Protein AF-A0A0M2GUP8-F1 (afdb_monomer)

Radius of gyration: 15.59 Å; Cα contacts (8 Å, |Δi|>4): 95; chains: 1; bounding box: 38×29×34 Å

pLDDT: mean 94.64, std 4.49, range [75.88, 98.5]

Mean predicted aligned error: 3.41 Å

Solvent-accessible surface area (backbone atoms only — not comparable to full-atom values): 4656 Å² total; per-residue (Å²): 103,69,51,73,48,36,59,73,47,31,62,44,69,71,35,52,77,69,74,43,77,61,75,34,54,62,72,70,21,47,59,25,54,53,52,60,74,72,61,75,79,75,66,74,47,35,25,54,27,83,38,85,49,81,72,66,71,66,80,73,36,67,65,58,51,48,52,49,52,57,51,51,58,50,65,78,71,109

Organism: NCBI:txid284040

Foldseek 3Di:
DEEEDQAPQEPDPVSVVVVHDRDHHPVSSVQQVVQCVPPCPDDPFYYYNVDTDDDPPLVVDPVSVVVVVVVVVVVVVD

Structure (mmCIF, N/CA/C/O backbone):
data_AF-A0A0M2GUP8-F1
#
_entry.id   AF-A0A0M2GUP8-F1
#
loop_
_atom_site.group_PDB
_atom_site.id
_atom_site.type_symbol
_atom_site.label_atom_id
_atom_site.label_alt_id
_atom_site.label_comp_id
_atom_site.label_asym_id
_atom_site.label_entity_id
_atom_site.label_seq_id
_atom_site.pdbx_PDB_ins_code
_atom_site.Cartn_x
_atom_site.Cartn_y
_atom_site.Cartn_z
_atom_site.occupancy
_atom_site.B_iso_or_equiv
_atom_site.auth_seq_id
_atom_site.auth_comp_id
_atom_site.auth_asym_id
_atom_site.auth_atom_id
_atom_site.pdbx_PDB_model_num
ATOM 1 N N . MET A 1 1 ? -2.719 -3.654 11.637 1.00 87.81 1 MET A N 1
ATOM 2 C CA . MET A 1 1 ? -2.695 -3.898 10.176 1.00 87.81 1 MET A CA 1
ATOM 3 C C . MET A 1 1 ? -1.418 -3.306 9.594 1.00 87.81 1 MET A C 1
ATOM 5 O O . MET A 1 1 ? -0.961 -2.297 10.120 1.00 87.81 1 MET A O 1
ATOM 9 N N . ASN A 1 2 ? -0.863 -3.926 8.553 1.00 93.25 2 ASN A N 1
ATOM 10 C CA . ASN A 1 2 ? 0.228 -3.380 7.739 1.00 93.25 2 ASN A CA 1
ATOM 11 C C . ASN A 1 2 ? -0.273 -3.109 6.314 1.00 93.25 2 ASN A C 1
ATOM 13 O O . ASN A 1 2 ? -1.292 -3.669 5.909 1.00 93.25 2 ASN A O 1
ATOM 17 N N . VAL A 1 3 ? 0.440 -2.267 5.569 1.00 95.38 3 VAL A N 1
ATOM 18 C CA . VAL A 1 3 ? 0.099 -1.869 4.195 1.00 95.38 3 VAL A CA 1
ATOM 19 C C . VAL A 1 3 ? 1.314 -2.074 3.288 1.00 95.38 3 VAL A C 1
ATOM 21 O O . VAL A 1 3 ? 2.450 -1.899 3.726 1.00 95.38 3 VAL A O 1
ATOM 24 N N . LEU A 1 4 ? 1.075 -2.451 2.032 1.00 95.00 4 LEU A N 1
ATOM 25 C CA . LEU A 1 4 ? 2.102 -2.752 1.038 1.00 95.00 4 LEU A CA 1
ATOM 26 C C . LEU A 1 4 ? 1.818 -1.997 -0.263 1.00 95.00 4 LEU A C 1
ATOM 28 O O . LEU A 1 4 ? 0.730 -2.124 -0.823 1.00 95.00 4 LEU A O 1
ATOM 32 N N . HIS A 1 5 ? 2.827 -1.299 -0.775 1.00 95.94 5 HIS A N 1
ATOM 33 C CA . HIS A 1 5 ? 2.958 -0.984 -2.193 1.00 95.94 5 HIS A CA 1
ATOM 34 C C . HIS A 1 5 ? 3.865 -2.041 -2.843 1.00 95.94 5 HIS A C 1
ATOM 36 O O . HIS A 1 5 ? 5.060 -2.056 -2.562 1.00 95.94 5 HIS A O 1
ATOM 42 N N . PRO A 1 6 ? 3.333 -2.981 -3.645 1.00 95.31 6 PRO A N 1
ATOM 43 C CA . PRO A 1 6 ? 4.088 -4.167 -4.060 1.00 95.31 6 PRO A CA 1
ATOM 44 C C . PRO A 1 6 ? 5.124 -3.865 -5.148 1.00 95.31 6 PRO A C 1
ATOM 46 O O . PRO A 1 6 ? 6.257 -4.329 -5.058 1.00 95.31 6 PRO A O 1
ATOM 49 N N . ALA A 1 7 ? 4.725 -3.100 -6.167 1.00 95.88 7 ALA A N 1
ATOM 50 C CA . ALA A 1 7 ? 5.571 -2.585 -7.237 1.00 95.88 7 ALA A CA 1
ATOM 51 C C . ALA A 1 7 ? 4.800 -1.536 -8.058 1.00 95.88 7 ALA A C 1
ATOM 53 O O . ALA A 1 7 ? 3.575 -1.585 -8.198 1.00 95.88 7 ALA A O 1
ATOM 54 N N . THR A 1 8 ? 5.522 -0.581 -8.646 1.00 95.50 8 THR A N 1
ATOM 55 C CA . THR A 1 8 ? 4.917 0.507 -9.428 1.00 95.50 8 THR A CA 1
ATOM 56 C C . THR A 1 8 ? 4.545 0.046 -10.835 1.00 95.50 8 THR A C 1
ATOM 58 O O . THR A 1 8 ? 5.415 -0.396 -11.586 1.00 95.50 8 THR A O 1
ATOM 61 N N . ARG A 1 9 ? 3.277 0.244 -11.229 1.00 96.56 9 ARG A N 1
ATOM 62 C CA . ARG A 1 9 ? 2.751 -0.082 -12.572 1.00 96.56 9 ARG A CA 1
ATOM 63 C C . ARG A 1 9 ? 3.012 -1.540 -12.960 1.00 96.56 9 ARG A C 1
ATOM 65 O O . ARG A 1 9 ? 3.627 -1.817 -13.991 1.00 96.56 9 ARG A O 1
ATOM 72 N N . MET A 1 10 ? 2.573 -2.455 -12.099 1.00 97.19 10 MET A N 1
ATOM 73 C CA . MET A 1 10 ? 2.553 -3.882 -12.420 1.00 97.19 10 MET A CA 1
ATOM 74 C C . MET A 1 10 ? 1.674 -4.160 -13.638 1.00 97.19 10 MET A C 1
ATOM 76 O O . MET A 1 10 ? 0.756 -3.399 -13.938 1.00 97.19 10 MET A O 1
ATOM 80 N N . ASP A 1 11 ? 1.938 -5.277 -14.301 1.00 98.00 11 ASP A N 1
ATOM 81 C CA . ASP A 1 11 ? 1.288 -5.688 -15.536 1.00 98.00 11 ASP A CA 1
ATOM 82 C C . ASP A 1 11 ? -0.161 -6.179 -15.348 1.00 98.00 11 ASP A C 1
ATOM 84 O O . ASP A 1 11 ? -0.503 -7.318 -15.652 1.00 98.00 11 ASP A O 1
ATOM 88 N N . THR A 1 12 ? -1.027 -5.319 -14.809 1.00 97.19 12 THR A N 1
ATOM 89 C CA . THR A 1 12 ? -2.439 -5.596 -14.516 1.00 97.19 12 THR A CA 1
ATOM 90 C C . THR A 1 12 ? -3.364 -4.949 -15.547 1.00 97.19 12 THR A C 1
ATOM 92 O O . THR A 1 12 ? -2.981 -4.008 -16.248 1.00 97.19 12 THR A O 1
ATOM 95 N N . ALA A 1 13 ? -4.610 -5.429 -15.622 1.00 98.06 13 ALA A N 1
ATOM 96 C CA . ALA A 1 13 ? -5.645 -4.809 -16.453 1.00 98.06 13 ALA A CA 1
ATOM 97 C C . ALA A 1 13 ? -5.843 -3.327 -16.088 1.00 98.06 13 ALA A C 1
ATOM 99 O O . ALA A 1 13 ? -5.773 -2.474 -16.963 1.00 98.06 13 ALA A O 1
ATOM 100 N N . MET A 1 14 ? -5.929 -3.011 -14.789 1.00 97.56 14 MET A N 1
ATOM 101 C CA . MET A 1 14 ? -6.070 -1.640 -14.276 1.00 97.56 14 MET A CA 1
ATOM 102 C C . MET A 1 14 ? -4.988 -0.680 -14.802 1.00 97.56 14 MET A C 1
ATOM 104 O O . MET A 1 14 ? -5.290 0.46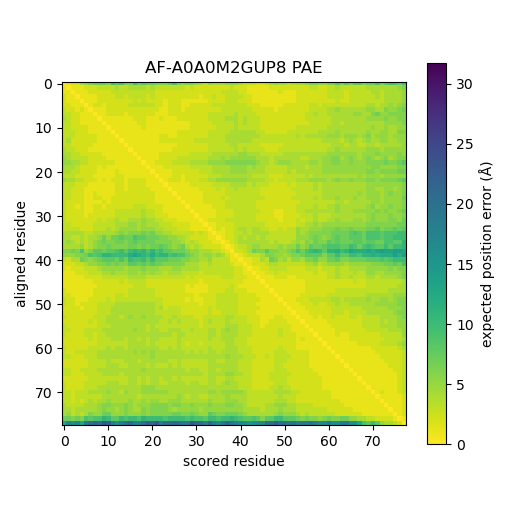1 -15.139 1.00 97.56 14 MET A O 1
ATOM 108 N N . VAL A 1 15 ? -3.725 -1.120 -14.884 1.00 98.06 15 VAL A N 1
ATOM 109 C CA . VAL A 1 15 ? -2.622 -0.278 -15.383 1.00 98.06 15 VAL A CA 1
ATOM 110 C C . VAL A 1 15 ? -2.758 -0.023 -16.883 1.00 98.06 15 VAL A C 1
ATOM 112 O O . VAL A 1 15 ? -2.606 1.119 -17.314 1.00 98.06 15 VAL A O 1
ATOM 115 N N . ARG A 1 16 ? -3.095 -1.057 -17.665 1.00 97.88 16 ARG A N 1
ATOM 116 C CA . ARG A 1 16 ? -3.302 -0.934 -19.116 1.00 97.88 16 ARG A CA 1
ATOM 117 C C . ARG A 1 16 ? -4.523 -0.079 -19.456 1.00 97.88 16 ARG A C 1
ATOM 119 O O . ARG A 1 16 ? -4.417 0.834 -20.267 1.00 97.88 16 ARG A O 1
ATOM 126 N N . GLU A 1 17 ? -5.658 -0.351 -18.821 1.00 98.25 17 GLU A N 1
ATOM 127 C CA . GLU A 1 17 ? -6.922 0.370 -19.030 1.00 98.25 17 GLU A CA 1
ATOM 128 C C . GLU A 1 17 ? -6.839 1.825 -18.553 1.00 98.25 17 GLU A C 1
ATOM 130 O O . GLU A 1 17 ? -7.450 2.706 -19.149 1.00 98.25 17 GLU A O 1
ATOM 135 N N . GLY A 1 18 ? -6.010 2.105 -17.543 1.00 97.06 18 GLY A N 1
ATOM 136 C CA . GLY A 1 18 ? -5.672 3.464 -17.118 1.00 97.06 18 GLY A CA 1
ATOM 137 C C . GLY A 1 18 ? -4.737 4.223 -18.071 1.00 97.06 18 GLY A C 1
ATOM 138 O O . GLY A 1 18 ? -4.348 5.345 -17.753 1.00 97.06 18 GLY A O 1
ATOM 139 N N . GLY A 1 19 ? -4.335 3.633 -19.205 1.00 97.81 19 GLY A N 1
ATOM 140 C CA . GLY A 1 19 ? -3.460 4.263 -20.199 1.00 97.81 19 GLY A CA 1
ATOM 141 C C . GLY A 1 19 ? -1.980 4.317 -19.805 1.00 97.81 19 GLY A C 1
ATOM 142 O O . GLY A 1 19 ? -1.199 5.038 -20.428 1.00 97.81 19 GLY A O 1
ATOM 143 N N . PHE A 1 20 ? -1.564 3.571 -18.778 1.00 98.12 20 PHE A N 1
ATOM 144 C CA . PHE A 1 20 ? -0.171 3.520 -18.348 1.00 98.12 20 PHE A CA 1
ATOM 145 C C . PHE A 1 20 ? 0.567 2.344 -18.984 1.00 98.12 20 PHE A C 1
ATOM 147 O O . PHE A 1 20 ? 0.053 1.231 -19.078 1.00 98.12 20 PHE A O 1
ATOM 154 N N . THR A 1 21 ? 1.832 2.561 -19.342 1.00 97.94 21 THR A N 1
ATOM 155 C CA . THR A 1 21 ? 2.730 1.472 -19.737 1.00 97.94 21 THR A CA 1
ATOM 156 C C . THR A 1 21 ? 3.142 0.657 -18.504 1.00 97.94 21 THR A C 1
ATOM 158 O O . THR A 1 21 ? 3.685 1.241 -17.552 1.00 97.94 21 THR A O 1
ATOM 161 N N . PRO A 1 22 ? 2.929 -0.673 -18.507 1.00 98.12 22 PRO A N 1
ATOM 162 C CA . PRO A 1 22 ? 3.457 -1.562 -17.480 1.00 98.12 22 PRO A CA 1
ATOM 163 C C . PRO A 1 22 ? 4.979 -1.451 -17.363 1.00 98.12 22 PRO A C 1
ATOM 165 O O . PRO A 1 22 ? 5.688 -1.364 -18.365 1.00 98.12 22 PRO A O 1
ATOM 168 N N . ARG A 1 23 ? 5.486 -1.439 -16.128 1.00 97.50 23 ARG A N 1
ATOM 169 C CA . ARG A 1 23 ? 6.929 -1.384 -15.826 1.00 97.50 23 ARG A CA 1
ATOM 170 C C . ARG A 1 23 ? 7.447 -2.622 -15.104 1.00 97.50 23 ARG A C 1
ATOM 172 O O . ARG A 1 23 ? 8.651 -2.843 -15.111 1.00 97.50 23 ARG A O 1
ATOM 179 N N . HIS A 1 24 ? 6.557 -3.384 -14.481 1.00 97.69 24 HIS A N 1
ATOM 180 C CA . HIS A 1 24 ? 6.877 -4.592 -13.730 1.00 97.69 24 HIS A CA 1
ATOM 181 C C . HIS A 1 24 ? 5.876 -5.681 -14.090 1.00 97.69 24 HIS A C 1
ATOM 183 O O . HIS A 1 24 ? 4.719 -5.386 -14.387 1.00 97.69 24 HIS A O 1
ATOM 189 N N . THR A 1 25 ? 6.293 -6.937 -14.030 1.00 97.12 25 THR A N 1
ATOM 190 C CA . THR A 1 25 ? 5.371 -8.072 -14.073 1.00 97.12 25 THR A CA 1
ATOM 191 C C . THR A 1 25 ? 4.561 -8.143 -12.775 1.00 97.12 25 THR A C 1
ATOM 193 O O . THR A 1 25 ? 4.888 -7.505 -11.774 1.00 97.12 25 THR A O 1
ATOM 196 N N . VAL A 1 26 ? 3.497 -8.948 -12.758 1.00 96.06 26 VAL A N 1
ATOM 197 C CA . VAL A 1 26 ? 2.789 -9.263 -11.504 1.00 96.06 26 VAL A CA 1
ATOM 198 C C . VAL A 1 26 ? 3.702 -10.024 -10.531 1.00 96.06 26 VAL A C 1
ATOM 200 O O . VAL A 1 26 ? 3.649 -9.790 -9.324 1.00 96.06 26 VAL A O 1
ATOM 203 N N . ALA A 1 27 ? 4.567 -10.904 -11.048 1.00 96.31 27 ALA A N 1
ATOM 204 C CA . ALA A 1 27 ? 5.478 -11.709 -10.236 1.00 96.31 27 ALA A CA 1
ATOM 205 C C . ALA A 1 27 ? 6.494 -10.852 -9.460 1.00 96.31 27 ALA A C 1
ATOM 207 O O . ALA A 1 27 ? 6.839 -11.199 -8.332 1.00 96.31 27 ALA A O 1
ATOM 208 N N . ASP A 1 28 ? 6.897 -9.701 -10.004 1.00 95.75 28 ASP A N 1
ATOM 209 C CA . ASP A 1 28 ? 7.832 -8.781 -9.341 1.00 95.75 28 ASP A CA 1
ATOM 210 C C . ASP A 1 28 ? 7.284 -8.213 -8.018 1.00 95.75 28 ASP A C 1
ATOM 212 O O . ASP A 1 28 ? 8.058 -7.862 -7.130 1.00 95.75 28 A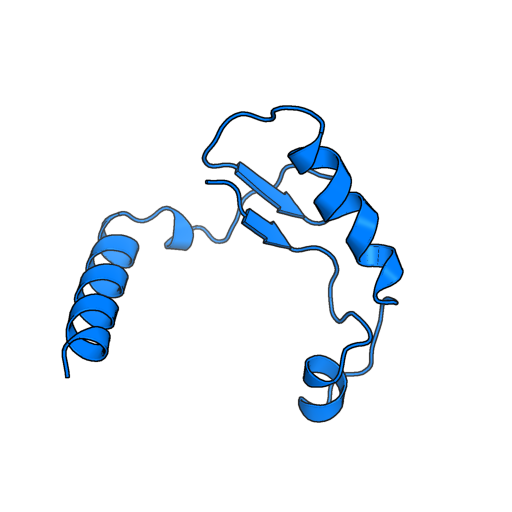SP A O 1
ATOM 216 N N . GLY A 1 29 ? 5.956 -8.153 -7.848 1.00 94.56 29 GLY A N 1
ATOM 217 C CA . GLY A 1 29 ? 5.317 -7.704 -6.606 1.00 94.56 29 GLY A CA 1
ATOM 218 C C . GLY A 1 29 ? 5.210 -8.782 -5.518 1.00 94.56 29 GLY A C 1
ATOM 219 O O . GLY A 1 29 ? 5.021 -8.460 -4.342 1.00 94.56 29 GLY A O 1
ATOM 220 N N . ALA A 1 30 ? 5.347 -10.065 -5.875 1.00 94.56 30 ALA A N 1
ATOM 221 C CA . ALA A 1 30 ? 5.142 -11.183 -4.951 1.00 94.56 30 ALA A CA 1
ATOM 222 C C . ALA A 1 30 ? 6.097 -11.181 -3.736 1.00 94.56 30 ALA A C 1
ATOM 224 O O . ALA A 1 30 ? 5.627 -11.415 -2.617 1.00 94.56 30 ALA A O 1
ATOM 225 N N . PRO A 1 31 ? 7.402 -10.863 -3.874 1.00 93.56 31 PRO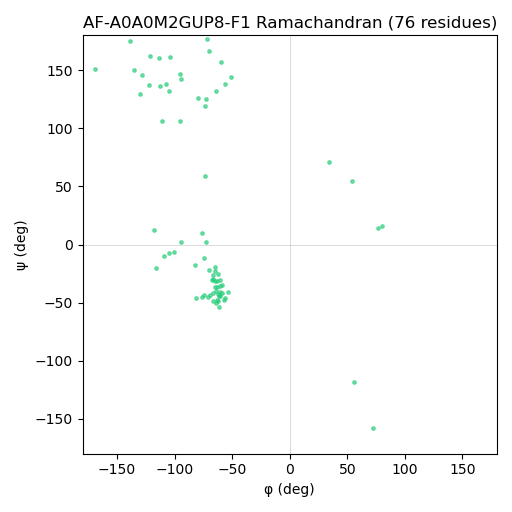 A N 1
ATOM 226 C CA . PRO A 1 31 ? 8.311 -10.815 -2.729 1.00 93.56 31 PRO A CA 1
ATOM 227 C C . PRO A 1 31 ? 7.881 -9.816 -1.646 1.00 93.56 31 PRO A C 1
ATOM 229 O O . PRO A 1 31 ? 8.057 -10.091 -0.457 1.00 93.56 31 PRO A O 1
ATOM 232 N N . GLY A 1 32 ? 7.293 -8.680 -2.043 1.00 92.06 32 GLY A N 1
ATOM 233 C CA . GLY A 1 32 ? 6.798 -7.658 -1.117 1.00 92.06 32 GLY A CA 1
ATOM 234 C C . GLY A 1 32 ? 5.607 -8.122 -0.279 1.00 92.06 32 GLY A C 1
ATOM 235 O O . GLY A 1 32 ? 5.438 -7.672 0.849 1.00 92.06 32 GL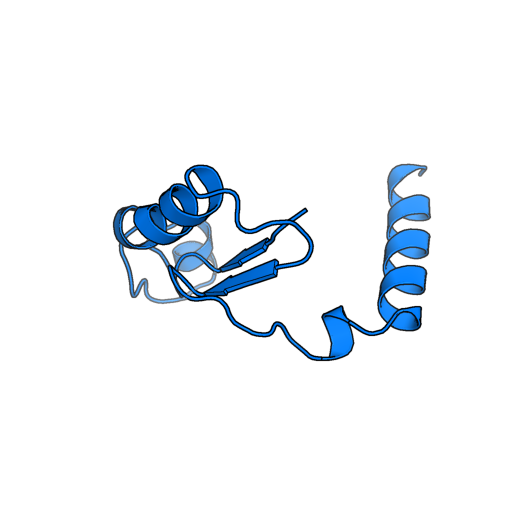Y A O 1
ATOM 236 N N . LEU A 1 33 ? 4.821 -9.076 -0.786 1.00 90.75 33 LEU A N 1
ATOM 237 C CA . LEU A 1 33 ? 3.734 -9.711 -0.040 1.00 90.75 33 LEU A CA 1
ATOM 238 C C . LEU A 1 33 ? 4.248 -10.815 0.892 1.00 90.75 33 LEU A C 1
ATOM 240 O O . LEU A 1 33 ? 3.863 -10.879 2.059 1.00 90.75 33 LEU A O 1
ATOM 244 N N . ILE A 1 34 ? 5.128 -11.681 0.383 1.00 90.38 34 ILE A N 1
ATOM 245 C CA . ILE A 1 34 ? 5.594 -12.874 1.105 1.00 90.38 34 ILE A CA 1
ATOM 246 C C . ILE A 1 34 ? 6.433 -12.489 2.330 1.00 90.38 34 ILE A C 1
ATOM 248 O O . ILE A 1 34 ? 6.276 -13.081 3.400 1.00 90.38 34 ILE A O 1
ATOM 252 N N . ALA A 1 35 ? 7.320 -11.499 2.208 1.00 85.88 35 ALA A N 1
ATOM 253 C CA . ALA A 1 35 ? 8.257 -11.174 3.282 1.00 85.88 35 ALA A CA 1
ATOM 254 C C . ALA A 1 35 ? 7.571 -10.663 4.573 1.00 85.88 35 ALA A C 1
ATOM 256 O O . ALA A 1 35 ? 7.859 -11.223 5.632 1.00 85.88 35 ALA A O 1
ATOM 257 N N . PRO A 1 36 ? 6.652 -9.676 4.548 1.00 82.62 36 PRO A N 1
ATOM 258 C CA . PRO A 1 36 ? 5.938 -9.237 5.750 1.00 82.62 36 PRO A CA 1
ATOM 259 C C . PRO A 1 36 ? 4.980 -10.295 6.306 1.00 82.62 36 PRO A C 1
ATOM 261 O O . PRO A 1 36 ? 4.781 -10.351 7.515 1.00 82.62 36 PRO A O 1
ATOM 264 N N . ALA A 1 37 ? 4.403 -11.142 5.448 1.00 83.69 37 ALA A N 1
ATOM 265 C CA . ALA A 1 37 ? 3.468 -12.186 5.868 1.00 83.69 37 ALA A CA 1
ATOM 266 C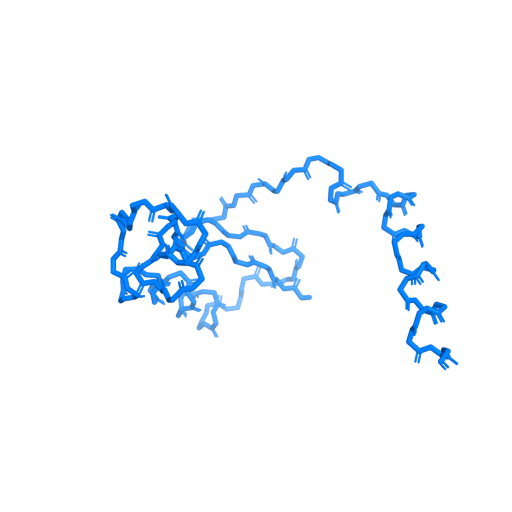 C . ALA A 1 37 ? 4.144 -13.329 6.647 1.00 83.69 37 ALA A C 1
ATOM 268 O O . ALA A 1 37 ? 3.478 -14.038 7.394 1.00 83.69 37 ALA A O 1
ATOM 269 N N . THR A 1 38 ? 5.457 -13.510 6.480 1.00 86.62 38 THR A N 1
ATOM 270 C CA . THR A 1 38 ? 6.207 -14.646 7.044 1.00 86.62 38 THR A CA 1
ATOM 271 C C . THR A 1 38 ? 7.153 -14.271 8.187 1.00 86.62 38 THR A C 1
ATOM 273 O O . THR A 1 38 ? 7.692 -15.165 8.832 1.00 86.62 38 THR A O 1
ATOM 276 N N . ARG A 1 39 ? 7.381 -12.975 8.451 1.00 82.88 39 ARG A N 1
ATOM 277 C CA . ARG A 1 39 ? 8.441 -12.496 9.366 1.00 82.88 39 ARG A CA 1
ATOM 278 C C . ARG A 1 39 ? 7.965 -11.717 10.599 1.00 82.88 39 ARG A C 1
ATOM 280 O O . ARG A 1 39 ? 8.797 -11.082 11.231 1.00 82.88 39 ARG A O 1
ATOM 287 N N . ASP A 1 40 ? 6.667 -11.737 10.908 1.00 84.44 40 ASP A N 1
ATOM 288 C CA . ASP A 1 40 ? 6.023 -10.967 11.995 1.00 84.44 40 ASP A CA 1
ATOM 289 C C . ASP A 1 40 ? 6.648 -9.570 12.247 1.00 84.44 40 ASP A C 1
ATOM 291 O O . ASP A 1 40 ? 7.328 -9.330 13.246 1.00 84.44 40 ASP A O 1
ATOM 295 N N . PRO A 1 41 ? 6.452 -8.607 11.330 1.00 86.06 41 PRO A N 1
ATOM 296 C CA . PRO A 1 41 ? 7.054 -7.278 11.436 1.00 86.06 41 PRO A CA 1
ATOM 297 C C . PRO A 1 41 ? 6.364 -6.359 12.468 1.00 86.06 41 PRO A C 1
ATOM 299 O O . PRO A 1 41 ? 6.612 -5.147 12.475 1.00 86.06 41 PRO A O 1
ATOM 302 N N . GLY A 1 42 ? 5.457 -6.891 13.294 1.00 90.50 42 GLY A N 1
ATOM 303 C CA . GLY A 1 42 ? 4.541 -6.107 14.116 1.00 90.50 42 GLY A CA 1
ATOM 304 C C . GLY A 1 42 ? 3.439 -5.433 13.291 1.00 90.50 42 GLY A C 1
ATOM 305 O O . GLY A 1 42 ? 3.104 -5.863 12.186 1.00 90.50 42 GLY A O 1
ATOM 306 N N . THR A 1 43 ? 2.844 -4.360 13.828 1.00 91.50 43 THR A N 1
ATOM 307 C CA . THR A 1 43 ? 1.693 -3.674 13.208 1.00 91.50 43 THR A CA 1
ATOM 308 C C . THR A 1 43 ? 1.964 -2.199 12.898 1.00 91.50 43 THR A C 1
ATOM 310 O O . THR A 1 43 ? 2.884 -1.600 13.450 1.00 91.50 43 THR A O 1
ATOM 313 N N . GLY A 1 44 ? 1.151 -1.602 12.018 1.00 92.19 44 GLY A N 1
ATOM 314 C CA . GLY A 1 44 ? 1.218 -0.177 11.679 1.00 92.19 44 GLY A CA 1
ATOM 315 C C . GLY A 1 44 ? 2.321 0.172 10.678 1.00 92.19 44 GLY A C 1
ATOM 316 O O . GLY A 1 44 ? 2.694 1.336 10.559 1.00 92.19 44 GLY A O 1
ATOM 317 N N . ARG A 1 45 ? 2.871 -0.824 9.977 1.00 93.62 45 ARG A N 1
ATOM 318 C CA . ARG A 1 45 ? 3.998 -0.654 9.053 1.00 93.62 45 ARG A CA 1
ATOM 319 C C . ARG A 1 45 ? 3.522 -0.473 7.615 1.00 93.62 45 ARG A C 1
ATOM 321 O O . ARG A 1 45 ? 2.527 -1.071 7.202 1.00 93.62 45 ARG A O 1
ATOM 328 N N . TYR A 1 46 ? 4.279 0.319 6.864 1.00 95.75 46 TYR A N 1
ATOM 329 C CA . TYR A 1 46 ? 4.153 0.475 5.420 1.00 95.75 46 TYR A CA 1
ATOM 330 C C . TYR A 1 46 ? 5.399 -0.097 4.740 1.00 95.75 46 TYR A C 1
ATOM 33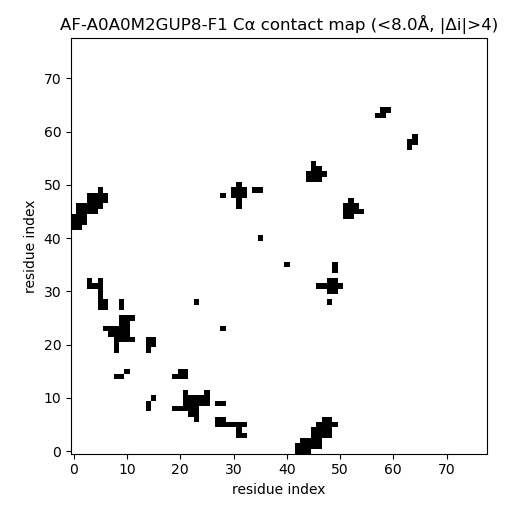2 O O . TYR A 1 46 ? 6.522 0.126 5.205 1.00 95.75 46 TYR A O 1
ATOM 340 N N . PHE A 1 47 ? 5.196 -0.846 3.661 1.00 95.56 47 PHE A N 1
ATOM 341 C CA . PHE A 1 47 ? 6.266 -1.444 2.871 1.00 95.56 47 PHE A CA 1
ATOM 342 C C . PHE A 1 47 ? 6.189 -0.978 1.421 1.00 95.56 47 PHE A C 1
ATOM 344 O O . PHE A 1 47 ? 5.106 -0.952 0.842 1.00 95.56 47 PHE A O 1
ATOM 351 N N . ASP A 1 48 ? 7.344 -0.651 0.847 1.00 95.50 48 ASP A N 1
ATOM 352 C CA . ASP A 1 48 ? 7.532 -0.441 -0.589 1.00 95.50 48 ASP A CA 1
ATOM 353 C C . ASP A 1 48 ? 8.394 -1.594 -1.123 1.00 95.50 48 ASP A C 1
ATOM 355 O O . ASP A 1 48 ? 9.579 -1.738 -0.785 1.00 95.50 48 ASP A O 1
ATOM 359 N N . GLY A 1 49 ? 7.748 -2.504 -1.849 1.00 94.12 49 GLY A N 1
ATOM 360 C CA . GLY A 1 49 ? 8.270 -3.826 -2.159 1.00 94.12 49 GLY A CA 1
ATOM 361 C C . GLY A 1 49 ? 8.630 -4.584 -0.880 1.00 94.12 49 GLY A C 1
ATOM 362 O O . GL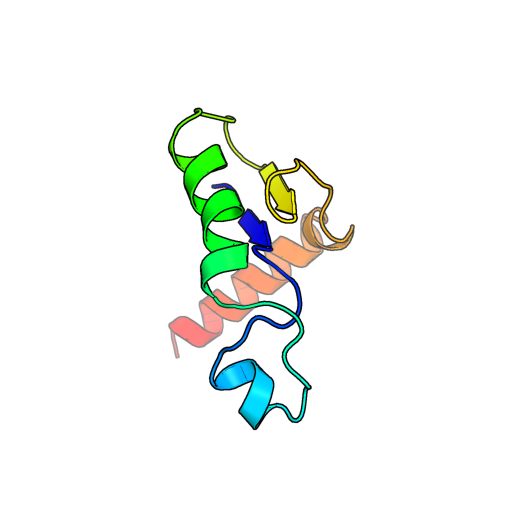Y A 1 49 ? 7.789 -4.865 -0.031 1.00 94.12 49 GLY A O 1
ATOM 363 N N . THR A 1 50 ? 9.907 -4.926 -0.730 1.00 92.88 50 THR A N 1
ATOM 364 C CA . THR A 1 50 ? 10.431 -5.679 0.422 1.00 92.88 50 THR A CA 1
ATOM 365 C C . THR A 1 50 ? 10.990 -4.795 1.538 1.00 92.88 50 THR A C 1
ATOM 367 O O . THR A 1 50 ? 11.507 -5.317 2.528 1.00 92.88 50 THR A O 1
ATOM 370 N N . ARG A 1 51 ? 10.925 -3.464 1.401 1.00 93.06 51 ARG A N 1
ATOM 371 C CA . ARG A 1 51 ? 11.546 -2.519 2.339 1.00 93.06 51 ARG A CA 1
ATOM 372 C C . ARG A 1 51 ? 10.500 -1.822 3.191 1.00 93.06 51 ARG A C 1
ATOM 374 O O . ARG A 1 51 ? 9.476 -1.381 2.681 1.00 93.06 51 ARG A O 1
ATOM 381 N N . ALA A 1 52 ? 10.785 -1.674 4.483 1.00 94.00 52 ALA A N 1
ATOM 382 C CA . ALA A 1 52 ? 10.016 -0.766 5.324 1.00 94.00 52 ALA A CA 1
ATOM 383 C C . ALA A 1 52 ? 10.214 0.670 4.819 1.00 94.00 52 ALA A C 1
ATOM 385 O O . ALA A 1 52 ? 11.344 1.096 4.581 1.00 94.00 52 ALA A O 1
ATOM 386 N N . ALA A 1 53 ? 9.116 1.397 4.669 1.00 95.62 53 ALA A N 1
ATOM 387 C CA . ALA A 1 53 ? 9.099 2.761 4.167 1.00 95.62 53 ALA A CA 1
ATOM 388 C C . ALA A 1 53 ? 8.117 3.612 4.983 1.00 95.62 53 ALA A C 1
ATOM 390 O O . ALA A 1 53 ? 7.399 3.110 5.853 1.00 95.62 53 ALA A O 1
ATOM 391 N N . ARG A 1 54 ? 8.080 4.912 4.692 1.00 95.50 54 ARG A N 1
ATOM 392 C CA . ARG A 1 54 ? 7.082 5.833 5.237 1.00 95.50 54 ARG A CA 1
ATOM 393 C C . ARG A 1 54 ? 6.061 6.151 4.150 1.00 95.50 54 ARG A C 1
ATOM 395 O O . ARG A 1 54 ? 6.449 6.423 3.017 1.00 95.50 54 ARG A O 1
ATOM 402 N N . ALA A 1 55 ? 4.780 6.065 4.495 1.00 95.56 55 ALA A N 1
ATOM 403 C CA . ALA A 1 55 ? 3.710 6.509 3.611 1.00 95.56 55 ALA A CA 1
ATOM 404 C C . ALA A 1 55 ? 3.684 8.045 3.534 1.00 95.56 55 ALA A C 1
ATOM 406 O O . ALA A 1 55 ? 4.433 8.724 4.239 1.00 95.56 55 ALA A O 1
ATOM 407 N N . ASP A 1 56 ? 2.794 8.578 2.703 1.00 95.25 56 ASP A N 1
ATOM 408 C CA . ASP A 1 56 ? 2.489 10.007 2.685 1.00 95.25 56 ASP A CA 1
ATOM 409 C C . ASP A 1 56 ? 2.168 10.538 4.096 1.00 95.25 56 ASP A C 1
ATOM 411 O O . ASP A 1 56 ? 1.569 9.835 4.916 1.00 95.25 56 ASP A O 1
ATOM 415 N N . GLU A 1 57 ? 2.577 11.772 4.397 1.00 96.25 57 GLU A N 1
ATOM 416 C CA . GLU A 1 57 ? 2.424 12.354 5.734 1.00 96.25 57 GLU A CA 1
ATOM 417 C C . GLU A 1 57 ? 0.958 12.440 6.174 1.00 96.25 57 GLU A C 1
ATOM 419 O O . GLU A 1 57 ? 0.655 12.154 7.336 1.00 96.25 57 GLU A O 1
ATOM 424 N N . ALA A 1 58 ? 0.036 12.715 5.245 1.00 96.19 58 ALA A N 1
ATOM 425 C CA . ALA A 1 58 ? -1.391 12.804 5.541 1.00 96.19 58 ALA A CA 1
ATOM 426 C C . ALA A 1 58 ? -1.985 11.461 6.000 1.00 96.19 58 ALA A C 1
ATOM 428 O O . ALA A 1 58 ? -2.984 11.439 6.720 1.00 96.19 58 ALA A O 1
ATOM 429 N N . ALA A 1 59 ? -1.361 10.327 5.654 1.00 95.12 59 ALA A N 1
ATOM 430 C CA . ALA A 1 59 ? -1.799 9.010 6.119 1.00 95.12 59 ALA A CA 1
ATOM 431 C C . ALA A 1 59 ? -1.652 8.839 7.643 1.00 95.12 59 ALA A C 1
ATOM 433 O O . ALA A 1 59 ? -2.291 7.962 8.233 1.00 95.12 59 ALA A O 1
ATOM 434 N N . TYR A 1 60 ? -0.822 9.667 8.285 1.00 94.62 60 TYR A N 1
ATOM 435 C CA . TYR A 1 60 ? -0.585 9.649 9.727 1.00 94.62 60 TYR A CA 1
ATOM 436 C C . TYR A 1 60 ? -1.354 10.738 10.484 1.00 94.62 60 TYR A C 1
ATOM 438 O O . TYR A 1 60 ? -1.365 10.713 11.715 1.00 94.62 60 TYR A O 1
ATOM 446 N N . ASP A 1 61 ? -2.031 11.647 9.781 1.00 97.75 61 ASP A N 1
ATOM 447 C CA . ASP A 1 61 ? -2.834 12.700 10.394 1.00 97.75 61 ASP A CA 1
ATOM 448 C C . ASP A 1 61 ? -4.145 12.115 10.979 1.00 97.75 61 ASP A C 1
ATOM 450 O O . ASP A 1 61 ? -4.961 11.531 10.248 1.00 97.75 61 ASP A O 1
ATOM 454 N N . PRO A 1 62 ? -4.378 12.233 12.303 1.00 97.50 62 PRO A N 1
ATOM 455 C CA . PRO A 1 62 ? -5.573 11.691 12.943 1.00 97.50 62 PRO A CA 1
ATOM 456 C C . PRO A 1 62 ? -6.868 12.370 12.477 1.00 97.50 62 PRO A C 1
ATOM 458 O O . PRO A 1 62 ? -7.910 11.710 12.419 1.00 97.50 62 PRO A O 1
ATOM 461 N N . GLU A 1 63 ? -6.827 13.654 12.123 1.00 98.31 63 GLU A N 1
ATOM 462 C CA . GLU A 1 63 ? -7.991 14.390 11.643 1.00 98.31 63 GLU A CA 1
ATOM 463 C C . GLU A 1 63 ? -8.390 13.923 10.240 1.00 98.31 63 GLU A C 1
ATOM 465 O O . GLU A 1 63 ? -9.566 13.623 10.002 1.00 98.31 63 GLU A O 1
ATOM 470 N N . VAL A 1 64 ? -7.415 13.766 9.338 1.00 98.25 64 VAL A N 1
ATOM 471 C CA . VAL A 1 64 ? -7.642 13.214 7.990 1.00 98.25 64 VAL A CA 1
ATOM 472 C C . VAL A 1 64 ? -8.277 11.826 8.083 1.00 98.25 64 VAL A C 1
ATOM 474 O O . VAL A 1 64 ? -9.305 11.561 7.452 1.00 98.25 64 VAL A O 1
ATOM 477 N N . ARG A 1 65 ? -7.722 10.948 8.928 1.00 96.81 65 ARG A N 1
ATOM 478 C CA . ARG A 1 65 ? -8.241 9.587 9.130 1.00 96.81 65 ARG A CA 1
ATOM 479 C C . ARG A 1 65 ? -9.658 9.577 9.699 1.00 96.81 65 ARG A C 1
ATOM 481 O O . ARG A 1 65 ? -10.488 8.795 9.235 1.00 96.81 65 ARG A O 1
ATOM 488 N N . SER A 1 66 ? -9.941 10.436 10.678 1.00 98.25 66 SER A N 1
ATOM 489 C CA . SER A 1 66 ? -11.265 10.550 11.301 1.00 98.25 66 SER A CA 1
ATOM 490 C C . SER A 1 66 ? -12.326 10.997 10.292 1.00 98.25 66 SER A C 1
ATOM 492 O O . SER A 1 66 ? -13.374 10.358 10.155 1.00 98.25 66 SER A O 1
ATOM 494 N N . ARG A 1 67 ? -12.026 12.040 9.506 1.00 98.38 67 ARG A N 1
ATOM 495 C CA . ARG A 1 67 ? -12.925 12.557 8.464 1.00 98.38 67 ARG A CA 1
ATOM 496 C C . ARG A 1 67 ? -13.204 11.508 7.384 1.00 98.38 67 ARG A C 1
ATOM 498 O O . ARG A 1 67 ? -14.367 11.322 7.019 1.00 98.38 67 ARG A O 1
ATOM 505 N N . LEU A 1 68 ? -12.173 10.791 6.921 1.00 97.75 68 LEU A N 1
ATOM 506 C CA . LEU A 1 68 ? -12.319 9.712 5.938 1.00 97.75 68 LEU A CA 1
ATOM 507 C C . LEU A 1 68 ? -13.185 8.568 6.482 1.00 97.75 68 LEU A C 1
ATOM 509 O O . LEU A 1 68 ? -14.137 8.158 5.823 1.00 97.75 68 LEU A O 1
ATOM 513 N N . ALA A 1 69 ? -12.914 8.097 7.703 1.00 98.00 69 ALA A N 1
ATOM 514 C CA . ALA A 1 69 ? -13.690 7.030 8.335 1.00 98.00 69 ALA A CA 1
ATOM 515 C C . ALA A 1 69 ? -15.168 7.413 8.521 1.00 98.00 69 ALA A C 1
ATOM 517 O O . ALA A 1 69 ? -16.055 6.623 8.193 1.00 98.00 69 ALA A O 1
ATOM 518 N N . ALA A 1 70 ? -15.447 8.634 8.986 1.00 98.38 70 ALA A N 1
ATOM 519 C CA . ALA A 1 70 ? -16.813 9.127 9.137 1.00 98.38 70 ALA A CA 1
ATOM 520 C C . ALA A 1 70 ? -17.536 9.253 7.785 1.00 98.38 70 ALA A C 1
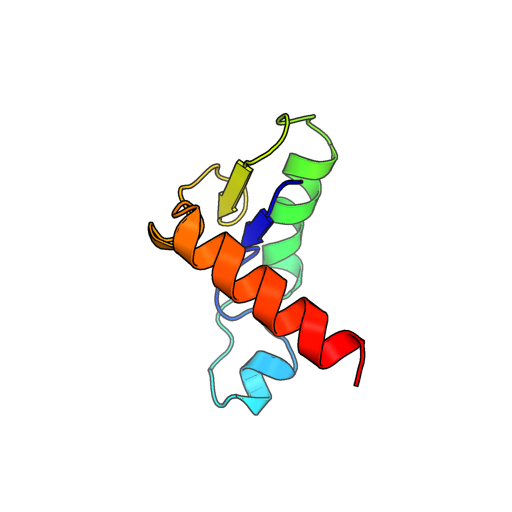ATOM 522 O O . ALA A 1 70 ? -18.715 8.916 7.686 1.00 98.38 70 ALA A O 1
ATOM 523 N N . GLY A 1 71 ? -16.841 9.725 6.743 1.00 98.44 71 GLY A N 1
ATOM 524 C CA . GLY A 1 71 ? -17.369 9.814 5.380 1.00 98.44 71 GLY A CA 1
ATOM 525 C C . GLY A 1 71 ? -17.744 8.448 4.810 1.00 98.44 71 GLY A C 1
ATOM 526 O O . GLY A 1 71 ? -18.897 8.236 4.433 1.00 98.44 71 GLY A O 1
ATOM 527 N N . THR A 1 72 ? -16.806 7.501 4.834 1.00 98.25 72 THR A N 1
ATOM 528 C CA . THR A 1 72 ? -17.032 6.118 4.391 1.00 98.25 72 THR A CA 1
ATOM 529 C C . THR A 1 72 ? -18.152 5.454 5.188 1.00 98.25 72 THR A C 1
ATOM 531 O O . THR A 1 72 ? -19.021 4.805 4.613 1.00 98.25 72 THR A O 1
ATOM 534 N N . GLY A 1 73 ? -18.195 5.671 6.507 1.00 98.50 73 GLY A N 1
ATOM 535 C CA . GLY A 1 73 ? -19.243 5.137 7.372 1.00 98.50 73 GLY A CA 1
ATOM 536 C C . GLY A 1 73 ? -20.653 5.618 7.015 1.00 98.50 73 GLY A C 1
ATOM 537 O O . GLY A 1 73 ? -21.601 4.866 7.220 1.00 98.50 73 GLY A O 1
ATOM 538 N N . ARG A 1 74 ? -20.808 6.832 6.463 1.00 98.38 74 ARG A N 1
ATOM 539 C CA . ARG A 1 74 ? -22.101 7.311 5.943 1.00 98.38 74 ARG A CA 1
ATOM 540 C C . ARG A 1 74 ? -22.465 6.649 4.616 1.00 98.38 74 ARG A C 1
ATOM 542 O O . ARG A 1 74 ? -23.606 6.239 4.460 1.00 98.38 74 ARG A O 1
ATOM 549 N N . LEU A 1 75 ? -21.504 6.514 3.698 1.00 98.19 75 LEU A N 1
ATOM 550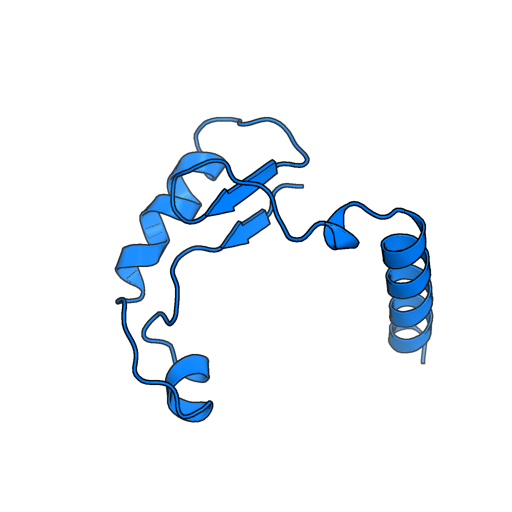 C CA . LEU A 1 75 ? -21.731 5.901 2.382 1.00 98.19 75 LEU A CA 1
ATOM 551 C C . LEU A 1 75 ? -22.102 4.419 2.476 1.00 98.19 75 LEU A C 1
ATOM 553 O O . LEU A 1 75 ? -22.937 3.957 1.717 1.00 98.19 75 LEU A O 1
ATOM 557 N N . LEU A 1 76 ? -21.514 3.683 3.421 1.00 97.94 76 LEU A N 1
ATOM 558 C CA . LEU A 1 76 ? -21.809 2.259 3.622 1.00 97.94 76 LEU A CA 1
ATOM 559 C C . LEU A 1 76 ? -23.169 1.987 4.286 1.00 97.94 76 LEU A C 1
ATOM 561 O O . LEU A 1 76 ? -23.573 0.832 4.382 1.00 97.94 76 LEU A O 1
ATOM 565 N N . ARG A 1 77 ? -23.834 3.019 4.816 1.00 94.12 77 ARG A N 1
ATOM 566 C CA . ARG A 1 77 ? -25.138 2.910 5.492 1.00 94.12 77 ARG A CA 1
ATOM 567 C C . ARG A 1 77 ? -26.302 3.434 4.645 1.00 94.12 77 ARG A C 1
ATOM 569 O O . ARG A 1 77 ? -27.437 3.329 5.103 1.00 94.12 77 ARG A O 1
ATOM 576 N N . ALA A 1 78 ? -26.008 4.048 3.501 1.00 75.88 78 ALA A N 1
ATOM 577 C CA . ALA A 1 78 ? -26.991 4.511 2.525 1.00 75.88 78 ALA A CA 1
ATOM 578 C C . ALA A 1 78 ? -27.389 3.359 1.594 1.00 75.88 78 ALA A C 1
ATOM 580 O O . ALA A 1 78 ? -28.572 3.336 1.195 1.00 75.88 78 ALA A O 1
#

Secondary structure (DSSP, 8-state):
--EEE--TTBS-HHHHHTTPPP-B-SGGGHHHHHHHHHS---SS-EEETTEEE---GGGG-HHHHHHHHHHHHHHTT-

Sequence (78 aa):
MNVLHPATRMDTAMVREGGFTPRHTVADGAPGLIAPATRDPGTGRYFDGTRAARADEAAYDPEVRSRLAAGTGRLLRA